Protein AF-A0A0B4VAR0-F1 (afdb_monomer)

Sequence (100 aa):
FLTVPLQIVEFYFILAAVTTVTAMLFWRLLGSSVLMLVFGFLGETQMIGGSSIIWWTLGMVCWFYIIYEIYAGETSGLSKSISSESVKSAYKTMRNIVVF

Solvent-accessible surface area (backbone atoms only — not comparable to full-atom values): 5664 Å² total; per-residue (Å²): 124,72,59,65,42,50,54,55,51,58,48,48,53,57,46,51,72,79,42,98,64,61,71,67,57,51,54,54,49,53,52,33,34,52,51,26,49,52,25,45,51,47,29,74,64,51,77,62,92,59,64,46,66,58,29,45,49,53,21,51,50,31,49,50,49,50,52,44,48,62,70,70,29,73,52,62,59,44,67,74,69,59,87,53,68,67,62,54,51,50,51,54,57,53,56,51,61,77,78,108

Secondary structure (DSSP, 8-state):
--HHHHHHHHHHHHHHHHS---HHHHHHHHHHHHHHHHHHHHHHH--SSS-HHHHHHHHHHHHHHHHHHHHHSTHHHHHHH---HHHHHHHHHHHHHHH-

Radius of gyration: 15.15 Å; Cα contacts (8 Å, |Δi|>4): 68; chains: 1; bounding box: 38×22×42 Å

Foldseek 3Di:
DLVLLVVVLVVVVVLVVVDPDDVVLNCLSVVLSVLLVVLQVCLVVVPPPDHSVVSVVSSVVSLVSNLCCLPPNCVVVVCVVDPDPVSVVCSVVVSVVSVD

pLDDT: mean 70.03, std 11.22, range [46.59, 89.12]

Nearest PDB structures (foldseek):
  5br2-assembly1_A-3  TM=8.754E-01  e=6.415E-02  Halobacterium salinarum
  1s8j-assembly1_A  TM=8.721E-01  e=1.405E-01  Halobacterium sp.
  5azd-assembly1_A  TM=7.358E-01  e=1.256E-01  Thermus thermophilus JL-18
  7zoy-assembly1_A  TM=8.348E-01  e=3.232E+00  Synechocystis sp. PCC 7509
  2rld-assembly1_E  TM=6.237E-01  e=3.232E+00  Bacteroides thetaiotaomicron VPI-5482

Structure (mmCIF, N/CA/C/O backbone):
data_AF-A0A0B4VAR0-F1
#
_entry.id   AF-A0A0B4VAR0-F1
#
loop_
_atom_site.group_PDB
_atom_site.id
_atom_site.type_symbol
_atom_site.label_atom_id
_atom_site.label_alt_id
_atom_site.label_comp_id
_atom_site.label_asym_id
_atom_site.label_entity_id
_atom_site.label_seq_id
_atom_site.pdbx_PDB_ins_code
_atom_site.Cartn_x
_atom_site.Cartn_y
_atom_site.Cartn_z
_atom_site.occupancy
_atom_site.B_iso_or_equiv
_atom_site.auth_seq_id
_atom_site.auth_comp_id
_atom_site.auth_asym_id
_atom_site.auth_atom_id
_atom_site.pdbx_PDB_model_num
ATOM 1 N N . PHE A 1 1 ? 15.359 3.300 -1.634 1.00 56.56 1 PHE A N 1
ATOM 2 C CA . PHE A 1 1 ? 14.202 2.626 -2.261 1.00 56.56 1 PHE A CA 1
ATOM 3 C C . PHE A 1 1 ? 13.772 1.343 -1.555 1.00 56.56 1 PHE A C 1
ATOM 5 O O . PHE A 1 1 ? 12.582 1.079 -1.543 1.00 56.56 1 PHE A O 1
ATOM 12 N N . LEU A 1 2 ? 14.679 0.579 -0.929 1.00 59.75 2 LEU A N 1
ATOM 13 C CA . LEU A 1 2 ? 14.344 -0.689 -0.256 1.00 59.75 2 LEU A CA 1
ATOM 14 C C . LEU A 1 2 ? 13.610 -0.565 1.090 1.00 59.75 2 LEU A C 1
ATOM 16 O O . LEU A 1 2 ? 12.814 -1.433 1.431 1.00 59.75 2 LEU A O 1
ATOM 20 N N . THR A 1 3 ? 13.855 0.501 1.853 1.00 69.50 3 THR A N 1
ATOM 21 C CA . THR A 1 3 ? 13.334 0.639 3.224 1.00 69.50 3 THR A CA 1
ATOM 22 C C . THR A 1 3 ? 1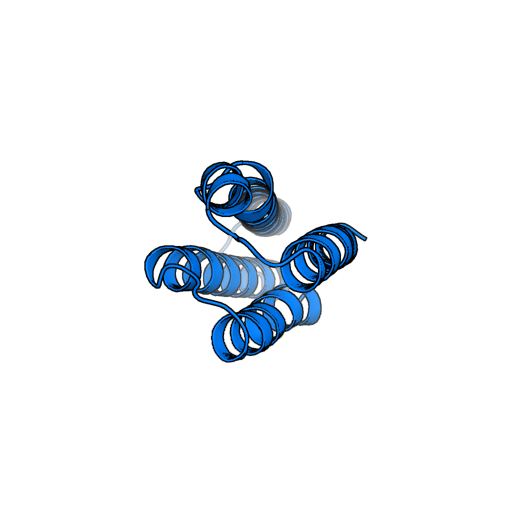1.874 1.078 3.269 1.00 69.50 3 THR A C 1
ATOM 24 O O . THR A 1 3 ? 11.106 0.522 4.036 1.00 69.50 3 THR A O 1
ATOM 27 N N . VAL A 1 4 ? 11.463 1.996 2.391 1.00 69.88 4 VAL A N 1
ATOM 28 C CA . VAL A 1 4 ? 10.077 2.490 2.279 1.00 69.88 4 VAL A CA 1
ATOM 29 C C . VAL A 1 4 ? 9.038 1.368 2.070 1.00 69.88 4 VAL A C 1
ATOM 31 O O . VAL A 1 4 ? 8.064 1.330 2.816 1.00 69.88 4 VAL A O 1
ATOM 34 N N . PRO A 1 5 ? 9.203 0.417 1.127 1.00 69.88 5 PRO A N 1
ATOM 35 C CA . PRO A 1 5 ? 8.232 -0.659 0.935 1.00 69.88 5 PRO A CA 1
ATOM 36 C C . PRO A 1 5 ? 8.236 -1.657 2.101 1.00 69.88 5 PRO A C 1
ATOM 38 O O . PRO A 1 5 ? 7.170 -2.104 2.517 1.00 69.88 5 PRO A O 1
ATOM 41 N N . LEU A 1 6 ? 9.409 -1.974 2.662 1.00 77.88 6 LEU A N 1
ATOM 42 C CA . LEU A 1 6 ? 9.521 -2.873 3.814 1.00 77.88 6 LEU A CA 1
ATOM 43 C C . LEU A 1 6 ? 8.842 -2.279 5.059 1.00 77.88 6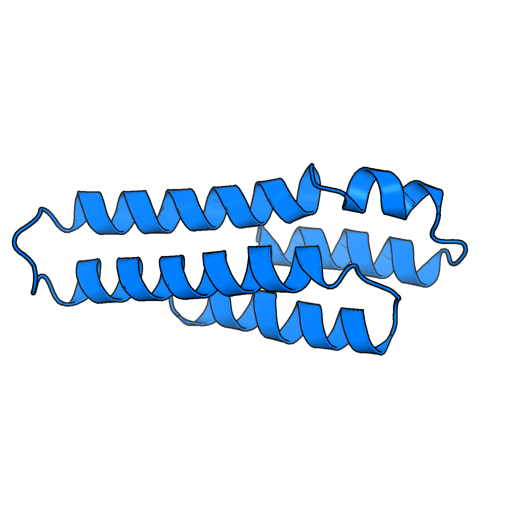 LEU A C 1
ATOM 45 O O . LEU A 1 6 ? 8.081 -2.967 5.734 1.00 77.88 6 LEU A O 1
ATOM 49 N N . GLN A 1 7 ? 9.051 -0.985 5.301 1.00 74.44 7 GLN A N 1
ATOM 50 C CA . GLN A 1 7 ? 8.487 -0.244 6.425 1.00 74.44 7 GLN A CA 1
ATOM 51 C C . GLN A 1 7 ? 6.950 -0.184 6.362 1.00 74.44 7 GLN A C 1
ATOM 53 O O . GLN A 1 7 ? 6.296 -0.272 7.396 1.00 74.44 7 GLN A O 1
ATOM 58 N N . ILE A 1 8 ? 6.353 -0.109 5.164 1.00 73.81 8 ILE A N 1
ATOM 59 C CA . ILE A 1 8 ? 4.888 -0.144 4.982 1.00 73.81 8 ILE A CA 1
ATOM 60 C C . ILE A 1 8 ? 4.312 -1.531 5.311 1.00 73.81 8 ILE A C 1
ATOM 62 O O . ILE A 1 8 ? 3.254 -1.633 5.937 1.00 73.81 8 ILE A O 1
ATOM 66 N N . VAL A 1 9 ? 5.001 -2.603 4.908 1.00 73.81 9 VAL A N 1
ATOM 67 C CA . VAL A 1 9 ? 4.547 -3.986 5.126 1.00 73.81 9 VAL A CA 1
ATOM 68 C C . VAL A 1 9 ? 4.672 -4.399 6.592 1.00 73.81 9 VAL A C 1
ATOM 70 O O . VAL A 1 9 ? 3.710 -4.911 7.163 1.00 73.81 9 VAL A O 1
ATOM 73 N N . GLU A 1 10 ? 5.825 -4.155 7.218 1.00 77.25 10 GLU A N 1
ATOM 74 C CA . GLU A 1 10 ? 6.067 -4.459 8.638 1.00 77.25 10 GLU A CA 1
ATOM 75 C C . GLU A 1 10 ? 5.014 -3.796 9.533 1.00 77.25 10 GLU A C 1
ATOM 77 O O . GLU A 1 10 ? 4.418 -4.402 10.423 1.00 77.25 10 GLU A O 1
ATOM 82 N N . PHE A 1 11 ? 4.703 -2.552 9.215 1.00 71.62 11 PHE A N 1
ATOM 83 C CA . PHE A 1 11 ? 3.722 -1.769 9.927 1.00 71.62 11 PHE A CA 1
ATOM 84 C C . PHE A 1 11 ? 2.278 -2.242 9.748 1.00 71.62 11 PHE A C 1
ATOM 86 O O . PHE A 1 11 ? 1.502 -2.243 10.708 1.00 71.62 11 PHE A O 1
ATOM 93 N N . TYR A 1 12 ? 1.914 -2.690 8.543 1.00 71.06 12 TYR A N 1
ATOM 94 C CA . TYR A 1 12 ? 0.624 -3.335 8.318 1.00 71.06 12 TYR A CA 1
ATOM 95 C C . TYR A 1 12 ? 0.470 -4.579 9.200 1.00 71.06 12 TYR A C 1
ATOM 97 O O . TYR A 1 12 ? -0.602 -4.787 9.761 1.00 71.06 12 TYR A O 1
ATOM 105 N N . PHE A 1 13 ? 1.523 -5.384 9.366 1.00 71.06 13 PHE A N 1
ATOM 106 C CA . PHE A 1 13 ? 1.465 -6.566 10.229 1.00 71.06 13 PHE A CA 1
ATOM 107 C C . PHE A 1 13 ? 1.246 -6.214 11.704 1.00 71.06 13 PHE A C 1
ATOM 109 O O . PHE A 1 13 ? 0.452 -6.878 12.371 1.00 71.06 13 PHE A O 1
ATOM 116 N N . ILE A 1 14 ? 1.877 -5.147 12.202 1.00 75.31 14 ILE A N 1
ATOM 117 C CA . ILE A 1 14 ? 1.645 -4.651 13.568 1.00 75.31 14 ILE A CA 1
ATOM 118 C C . ILE A 1 14 ? 0.187 -4.200 13.730 1.00 75.31 14 ILE A C 1
ATOM 120 O O . ILE A 1 14 ? -0.473 -4.549 14.707 1.00 75.31 14 ILE A O 1
ATOM 124 N N . LEU A 1 15 ? -0.344 -3.474 12.744 1.00 66.31 15 LEU A N 1
ATOM 125 C CA . LEU A 1 15 ? -1.751 -3.081 12.703 1.00 66.31 15 LEU A CA 1
ATOM 126 C C . LEU A 1 15 ? -2.685 -4.296 12.670 1.00 66.31 15 LEU A C 1
ATOM 128 O O . LEU A 1 15 ? -3.614 -4.371 13.464 1.00 66.31 15 LEU A O 1
ATOM 132 N N . ALA A 1 16 ? -2.422 -5.273 11.808 1.00 65.38 16 ALA A N 1
ATOM 133 C CA . ALA A 1 16 ? -3.217 -6.493 11.696 1.00 65.38 16 ALA A CA 1
ATOM 134 C C . ALA A 1 16 ? -3.235 -7.334 12.974 1.00 65.38 16 ALA A C 1
ATOM 136 O O . ALA A 1 16 ? -4.212 -8.035 13.229 1.00 65.38 16 ALA A O 1
ATOM 137 N N . ALA A 1 17 ? -2.190 -7.241 13.796 1.00 69.06 17 ALA A N 1
ATOM 138 C CA . ALA A 1 17 ? -2.146 -7.901 15.094 1.00 69.06 17 ALA A CA 1
ATOM 139 C C . ALA A 1 17 ? -3.046 -7.223 16.146 1.00 69.06 17 ALA A C 1
ATOM 141 O O . ALA A 1 17 ? -3.528 -7.897 17.054 1.00 69.06 17 ALA A O 1
ATOM 142 N N . VAL A 1 18 ? -3.281 -5.907 16.038 1.00 65.19 18 VAL A N 1
ATOM 143 C CA . VAL A 1 18 ? -4.027 -5.120 17.045 1.00 65.19 18 VAL A CA 1
ATOM 144 C C . VAL A 1 18 ? -5.414 -4.658 16.579 1.00 65.19 18 VAL A C 1
ATOM 146 O O . VAL A 1 18 ? -6.210 -4.185 17.389 1.00 65.19 18 VAL A O 1
ATOM 149 N N . THR A 1 19 ? -5.730 -4.785 15.288 1.00 62.38 19 THR A N 1
ATOM 150 C CA . THR A 1 19 ? -7.017 -4.405 14.689 1.00 62.38 19 THR A CA 1
ATOM 151 C C . THR A 1 19 ? -7.421 -5.367 13.571 1.00 62.38 19 THR A C 1
ATOM 153 O O . THR A 1 19 ? -6.586 -5.923 12.865 1.00 62.38 19 THR A O 1
ATOM 156 N N . THR A 1 20 ? -8.728 -5.530 13.359 1.00 57.78 20 THR A N 1
ATOM 157 C CA . THR A 1 20 ? -9.269 -6.285 12.226 1.00 57.78 20 THR A CA 1
ATOM 158 C C . THR A 1 20 ? -9.077 -5.501 10.926 1.00 57.78 20 THR A C 1
ATOM 160 O O . THR A 1 20 ? -9.792 -4.533 10.663 1.00 57.78 20 THR A O 1
ATOM 163 N N . VAL A 1 21 ? -8.120 -5.924 10.105 1.00 61.97 21 VAL A N 1
ATOM 164 C CA . VAL A 1 21 ? -7.911 -5.428 8.736 1.00 61.97 21 VAL A CA 1
ATOM 165 C C . VAL A 1 21 ? -8.224 -6.525 7.728 1.00 61.97 21 VAL A C 1
ATOM 167 O O . VAL A 1 21 ? -7.962 -7.705 7.962 1.00 61.97 21 VAL A O 1
ATOM 170 N N . THR A 1 22 ? -8.811 -6.139 6.597 1.00 66.50 22 THR A N 1
ATOM 171 C CA . THR A 1 22 ? -9.207 -7.075 5.544 1.00 66.50 22 THR A CA 1
ATOM 172 C C . THR A 1 22 ? -7.974 -7.750 4.942 1.00 66.50 22 THR A C 1
ATOM 174 O O . THR A 1 22 ? -7.059 -7.074 4.475 1.00 66.50 22 THR A O 1
ATOM 177 N N . ALA A 1 23 ? -7.972 -9.083 4.851 1.00 65.94 23 ALA A N 1
ATOM 178 C CA . ALA A 1 23 ? -6.892 -9.839 4.204 1.00 65.94 23 ALA A CA 1
ATOM 179 C C . ALA A 1 23 ? -6.668 -9.443 2.726 1.00 65.94 23 ALA A C 1
ATOM 181 O O . ALA A 1 23 ? -5.580 -9.624 2.190 1.00 65.94 23 ALA A O 1
ATOM 182 N N . MET A 1 24 ? -7.668 -8.855 2.062 1.00 67.88 24 MET A N 1
ATOM 183 C CA . MET A 1 24 ? -7.531 -8.292 0.714 1.00 67.88 24 MET A CA 1
ATOM 184 C C . MET A 1 24 ? -6.594 -7.073 0.671 1.00 67.88 24 MET A C 1
ATOM 186 O O . MET A 1 24 ? -5.825 -6.921 -0.276 1.00 67.88 24 MET A O 1
ATOM 190 N N . LEU A 1 25 ? -6.609 -6.240 1.714 1.00 69.88 25 LEU A N 1
ATOM 191 C CA . LEU A 1 25 ? -5.738 -5.072 1.845 1.00 69.88 25 LEU A CA 1
ATOM 192 C C . LEU A 1 25 ? -4.271 -5.521 1.980 1.00 69.88 25 LEU A C 1
ATOM 194 O O . LEU A 1 25 ? -3.391 -4.972 1.319 1.00 69.88 25 LEU A O 1
ATOM 198 N N . PHE A 1 26 ? -4.031 -6.600 2.735 1.00 71.38 26 PHE A N 1
ATOM 199 C CA . PHE A 1 26 ? -2.713 -7.231 2.847 1.00 71.38 26 PHE A CA 1
ATOM 200 C C . PHE A 1 26 ? -2.132 -7.605 1.482 1.00 71.38 26 PHE A C 1
ATOM 202 O O . PHE A 1 26 ? -1.031 -7.181 1.147 1.00 71.38 26 PHE A O 1
ATOM 209 N N . TRP A 1 27 ? -2.876 -8.357 0.668 1.00 73.75 27 TRP A N 1
ATOM 210 C CA . TRP A 1 27 ? -2.381 -8.817 -0.632 1.00 73.75 27 TRP A CA 1
ATOM 211 C C . TRP A 1 27 ? -2.175 -7.677 -1.635 1.00 73.75 27 TRP A C 1
ATOM 213 O O . TRP A 1 27 ? -1.250 -7.748 -2.445 1.00 73.75 27 TRP A O 1
ATOM 223 N N . ARG A 1 28 ? -2.973 -6.602 -1.558 1.00 79.69 28 ARG A N 1
ATOM 224 C CA . ARG A 1 28 ? -2.790 -5.403 -2.397 1.00 79.69 28 ARG A CA 1
ATOM 225 C C . ARG A 1 28 ? -1.539 -4.620 -2.006 1.00 79.69 28 ARG A C 1
ATOM 227 O O . ARG A 1 28 ? -0.771 -4.239 -2.891 1.00 79.69 28 ARG A O 1
ATOM 234 N N . LEU A 1 29 ? -1.293 -4.431 -0.708 1.00 77.62 29 LEU A N 1
ATOM 235 C CA . LEU A 1 29 ? -0.081 -3.766 -0.216 1.00 77.62 29 LEU A CA 1
ATOM 236 C C . LEU A 1 29 ? 1.173 -4.608 -0.463 1.00 77.62 29 LEU A C 1
ATOM 238 O O . LEU A 1 29 ? 2.145 -4.085 -1.001 1.00 77.62 29 LEU A O 1
ATOM 242 N N . LEU A 1 30 ? 1.126 -5.905 -0.145 1.00 81.50 30 LEU A N 1
ATOM 243 C CA . LEU A 1 30 ? 2.228 -6.847 -0.350 1.00 81.50 30 LEU A CA 1
ATOM 244 C C . LEU A 1 30 ? 2.587 -6.972 -1.839 1.00 81.50 30 LEU A C 1
ATOM 246 O O . LEU A 1 30 ? 3.755 -6.893 -2.211 1.00 81.50 30 LEU A O 1
ATOM 250 N N . GLY A 1 31 ? 1.586 -7.129 -2.711 1.00 85.31 31 GLY A N 1
ATOM 251 C CA . GLY A 1 31 ? 1.812 -7.195 -4.154 1.00 85.31 31 GLY A CA 1
ATOM 252 C C . GLY A 1 31 ? 2.453 -5.915 -4.687 1.00 85.31 31 GLY A C 1
ATOM 253 O O . GLY A 1 31 ? 3.431 -5.967 -5.433 1.00 85.31 31 GLY A O 1
ATOM 254 N N . SER A 1 32 ? 1.962 -4.758 -4.241 1.00 84.31 32 SER A N 1
ATOM 255 C CA . SER A 1 32 ? 2.485 -3.459 -4.672 1.00 84.31 32 SER A CA 1
ATOM 256 C C . SER A 1 32 ? 3.895 -3.183 -4.147 1.00 84.31 32 SER A C 1
ATOM 258 O O . SER A 1 32 ? 4.719 -2.646 -4.886 1.00 84.31 32 SER A O 1
ATOM 260 N N . SER A 1 33 ? 4.215 -3.588 -2.911 1.00 81.69 33 SER A N 1
ATOM 261 C CA . SER A 1 33 ? 5.557 -3.429 -2.336 1.00 81.69 33 SER A CA 1
ATOM 262 C C . SER A 1 33 ? 6.588 -4.318 -3.030 1.00 81.69 33 SER A C 1
ATOM 264 O O . SER A 1 33 ? 7.714 -3.883 -3.272 1.00 81.69 33 SER A O 1
ATOM 266 N N . VAL A 1 34 ? 6.201 -5.547 -3.390 1.00 86.38 34 VAL A N 1
ATOM 267 C CA . VAL A 1 34 ? 7.054 -6.465 -4.157 1.00 86.38 34 VAL A CA 1
ATOM 268 C C . VAL A 1 34 ? 7.307 -5.913 -5.558 1.00 86.38 34 VAL A C 1
ATOM 2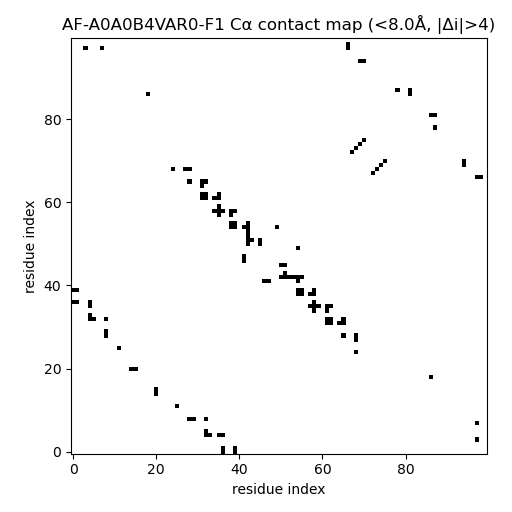70 O O . VAL A 1 34 ? 8.458 -5.856 -5.983 1.00 86.38 34 VAL A O 1
ATOM 273 N N . LEU A 1 35 ? 6.270 -5.434 -6.253 1.00 86.81 35 LEU A N 1
ATOM 274 C CA . LEU A 1 35 ? 6.424 -4.808 -7.571 1.00 86.81 35 LEU A CA 1
ATOM 275 C C . LEU A 1 35 ? 7.331 -3.574 -7.518 1.00 86.81 35 LEU A C 1
ATOM 277 O O . LEU A 1 35 ? 8.212 -3.422 -8.360 1.00 86.81 35 LEU A O 1
ATOM 281 N N . MET A 1 36 ? 7.180 -2.735 -6.493 1.00 85.88 36 MET A N 1
ATOM 282 C CA . MET A 1 36 ? 8.033 -1.563 -6.291 1.00 85.88 36 MET A CA 1
ATOM 283 C C . MET A 1 36 ? 9.507 -1.944 -6.086 1.00 85.88 36 MET A C 1
ATOM 285 O O . MET A 1 36 ? 10.389 -1.289 -6.642 1.00 85.88 36 MET A O 1
ATOM 289 N N . LEU A 1 37 ? 9.785 -3.021 -5.341 1.00 85.12 37 LEU A N 1
ATOM 290 C CA . LEU A 1 37 ? 11.143 -3.549 -5.177 1.00 85.12 37 LEU A CA 1
ATOM 291 C C . LEU A 1 37 ? 11.713 -4.111 -6.475 1.00 85.12 37 LEU A C 1
ATOM 293 O O . LEU A 1 37 ? 12.861 -3.822 -6.806 1.00 85.12 37 LEU A O 1
ATOM 297 N N . VAL A 1 38 ? 10.917 -4.880 -7.217 1.00 86.25 38 VAL A N 1
ATOM 298 C CA . VAL A 1 38 ? 11.336 -5.453 -8.500 1.00 86.25 38 VAL A CA 1
ATOM 299 C C . VAL A 1 38 ? 11.665 -4.339 -9.492 1.00 86.25 38 VAL A C 1
ATOM 301 O O . VAL A 1 38 ? 12.731 -4.367 -10.098 1.00 86.25 38 VAL A O 1
ATOM 304 N N . PHE A 1 39 ? 10.818 -3.315 -9.615 1.00 85.31 39 PHE A N 1
ATOM 305 C CA . PHE A 1 39 ? 11.087 -2.183 -10.505 1.00 85.31 39 PHE A CA 1
ATOM 306 C C . PHE A 1 39 ? 12.277 -1.333 -10.048 1.00 85.31 39 PHE A C 1
ATOM 308 O O . PHE A 1 39 ? 13.072 -0.919 -10.889 1.00 85.31 39 PHE A O 1
ATOM 315 N N . GLY A 1 40 ? 12.458 -1.128 -8.739 1.00 81.88 40 GLY A N 1
ATOM 316 C CA . GLY A 1 40 ? 13.648 -0.463 -8.200 1.00 81.88 40 GLY A CA 1
ATOM 317 C C . GLY A 1 40 ? 14.937 -1.222 -8.531 1.00 81.88 40 GLY A C 1
ATOM 318 O O . GLY A 1 40 ? 15.877 -0.641 -9.065 1.00 81.88 40 GLY A O 1
ATOM 319 N N . PHE A 1 41 ? 14.946 -2.538 -8.308 1.00 83.12 41 PHE A N 1
ATOM 320 C CA . PHE A 1 41 ? 16.090 -3.400 -8.606 1.00 83.12 41 PHE A CA 1
ATOM 321 C C . PHE A 1 41 ? 16.400 -3.465 -10.108 1.00 83.12 41 PHE A C 1
ATOM 323 O O . PHE A 1 41 ? 17.558 -3.369 -10.515 1.00 83.12 41 PHE A O 1
ATOM 330 N N . LEU A 1 42 ? 15.378 -3.582 -10.958 1.00 82.44 42 LEU A N 1
ATOM 331 C CA . LEU A 1 42 ? 15.553 -3.574 -12.414 1.00 82.44 42 LEU A CA 1
ATOM 332 C C . LEU A 1 42 ? 16.053 -2.216 -12.931 1.00 82.44 42 LEU A C 1
ATOM 334 O O . LEU A 1 42 ? 16.872 -2.173 -13.849 1.00 82.44 42 LEU A O 1
ATOM 338 N N . GLY A 1 43 ? 15.615 -1.114 -12.316 1.00 77.75 43 GLY A N 1
ATOM 339 C CA . GLY A 1 43 ? 16.093 0.231 -12.637 1.00 77.75 43 GLY A CA 1
ATOM 340 C C . GLY A 1 43 ? 17.554 0.475 -12.252 1.00 77.75 43 GLY A C 1
ATOM 341 O O . GLY A 1 43 ? 18.259 1.164 -12.994 1.00 77.75 43 GLY A O 1
ATOM 342 N N . GLU A 1 44 ? 18.005 -0.105 -11.135 1.00 77.19 44 GLU A N 1
ATOM 343 C CA . GLU A 1 44 ? 19.385 -0.002 -10.635 1.00 77.19 44 GLU A CA 1
ATOM 344 C C . GLU A 1 44 ? 20.357 -0.930 -11.374 1.00 77.19 44 GLU A C 1
ATOM 346 O O . GLU A 1 44 ? 21.493 -0.549 -11.642 1.00 77.19 44 GLU A O 1
ATOM 351 N N . THR A 1 45 ? 19.920 -2.136 -11.736 1.00 78.94 45 THR A N 1
ATOM 352 C CA . THR A 1 45 ? 20.794 -3.123 -12.389 1.00 78.94 45 THR A CA 1
ATOM 353 C C . THR A 1 45 ? 20.936 -2.912 -13.896 1.00 78.94 45 THR A C 1
ATOM 355 O O . THR A 1 45 ? 21.842 -3.483 -14.499 1.00 78.94 45 THR A O 1
ATOM 358 N N . GLN A 1 46 ? 20.053 -2.119 -14.521 1.00 70.06 46 GLN A N 1
ATOM 359 C CA . GLN A 1 46 ? 19.977 -1.900 -15.977 1.00 70.06 46 GLN A CA 1
ATOM 360 C C . GLN A 1 46 ? 19.997 -3.198 -16.817 1.00 70.06 46 GLN A C 1
ATOM 362 O O . GLN A 1 46 ? 20.264 -3.165 -18.017 1.00 70.06 46 GLN A O 1
ATOM 367 N N . MET A 1 47 ? 19.707 -4.352 -16.200 1.00 62.78 47 MET A N 1
ATOM 368 C CA . MET A 1 47 ? 19.927 -5.679 -16.790 1.00 62.78 47 MET A CA 1
ATOM 369 C C . MET A 1 47 ? 18.984 -5.987 -17.950 1.00 62.78 47 MET A C 1
ATOM 371 O O . MET A 1 47 ? 19.307 -6.798 -18.815 1.00 62.78 47 MET A O 1
ATOM 375 N N . ILE A 1 48 ? 17.816 -5.350 -17.969 1.00 62.12 48 ILE A N 1
ATOM 376 C CA . ILE A 1 48 ? 16.818 -5.500 -19.022 1.00 62.12 48 ILE A CA 1
ATOM 377 C C . ILE A 1 48 ? 16.806 -4.177 -19.781 1.00 62.12 48 ILE A C 1
ATOM 379 O O . ILE A 1 48 ? 16.358 -3.165 -19.242 1.00 62.12 48 ILE A O 1
ATOM 383 N N . GLY A 1 49 ? 17.356 -4.180 -20.999 1.00 59.31 49 GLY A N 1
ATOM 384 C CA . GLY A 1 49 ? 17.512 -2.995 -21.845 1.00 59.31 49 GLY A CA 1
ATOM 385 C C . GLY A 1 49 ? 16.258 -2.117 -21.856 1.00 59.31 49 GLY A C 1
ATOM 386 O O . GLY A 1 49 ? 15.218 -2.491 -22.390 1.00 59.31 49 GLY A O 1
ATOM 387 N N . GLY A 1 50 ? 16.374 -0.951 -21.231 1.00 61.78 50 GLY A N 1
ATOM 388 C CA . GLY A 1 50 ? 15.309 0.018 -21.017 1.00 61.78 50 GLY A CA 1
ATOM 389 C C . GLY A 1 50 ? 15.879 1.170 -20.201 1.00 61.78 50 GLY A C 1
ATOM 390 O O . GLY A 1 50 ? 16.650 0.947 -19.270 1.00 61.78 50 GLY A O 1
ATOM 391 N N . SER A 1 51 ? 15.566 2.410 -20.577 1.00 69.56 51 SER A N 1
ATOM 392 C CA . SER A 1 51 ? 16.071 3.589 -19.865 1.00 69.56 51 SER A CA 1
ATOM 393 C C . SER A 1 51 ? 15.712 3.481 -18.379 1.00 69.56 51 SER A C 1
ATOM 395 O O . SER A 1 51 ? 14.539 3.272 -18.068 1.00 69.56 51 SER A O 1
ATOM 397 N N . SER A 1 52 ? 16.680 3.629 -17.459 1.00 70.94 52 SER A N 1
ATOM 398 C CA . SER A 1 52 ? 16.446 3.558 -15.998 1.00 70.94 52 SER A CA 1
ATOM 399 C C . SER A 1 52 ? 15.295 4.451 -15.528 1.00 70.94 52 SER A C 1
ATOM 401 O O . SER A 1 52 ? 14.662 4.160 -14.517 1.00 70.94 52 SER A O 1
ATOM 403 N N . ILE A 1 53 ? 14.978 5.497 -16.297 1.00 77.81 53 ILE A N 1
ATOM 404 C CA . ILE A 1 53 ? 13.830 6.375 -16.075 1.00 77.81 53 ILE A CA 1
ATOM 405 C C . ILE A 1 53 ? 12.490 5.615 -16.084 1.00 77.81 53 ILE A C 1
ATOM 407 O O . ILE A 1 53 ? 11.623 5.923 -15.279 1.00 77.81 53 ILE A O 1
ATOM 411 N N . ILE A 1 54 ? 12.317 4.604 -16.944 1.00 82.38 54 ILE A N 1
ATOM 412 C CA . ILE A 1 54 ? 11.052 3.863 -17.106 1.00 82.38 54 ILE A CA 1
ATOM 413 C C . ILE A 1 54 ? 10.788 3.003 -15.872 1.00 82.38 54 ILE A C 1
ATOM 415 O O . ILE A 1 54 ? 9.699 3.036 -15.304 1.00 82.38 54 ILE A O 1
ATOM 419 N N . TRP A 1 55 ? 11.807 2.269 -15.430 1.00 80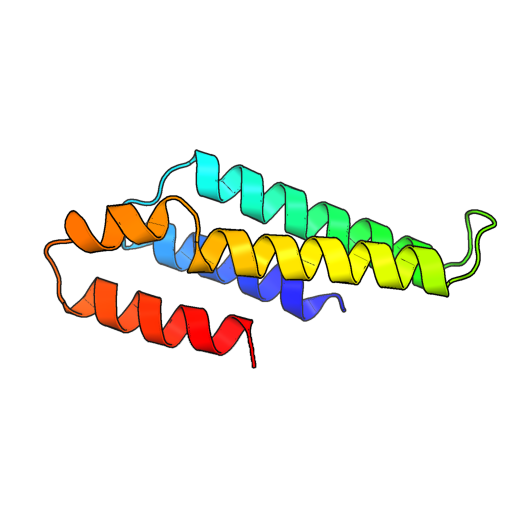.75 55 TRP A N 1
ATOM 420 C CA . TRP A 1 55 ? 11.746 1.435 -14.232 1.00 80.75 55 TRP A CA 1
ATOM 421 C C . TRP A 1 55 ? 11.549 2.275 -12.967 1.00 80.75 55 TRP A C 1
ATOM 423 O O . TRP A 1 55 ? 10.749 1.922 -12.102 1.00 80.75 55 TRP A O 1
ATOM 433 N N . TRP A 1 56 ? 12.194 3.442 -12.907 1.00 79.25 56 TRP A N 1
ATOM 434 C CA . TRP A 1 56 ? 11.973 4.418 -11.845 1.00 79.25 56 TRP A CA 1
ATOM 435 C C . TRP A 1 56 ? 10.532 4.957 -11.837 1.00 79.25 56 TRP A C 1
ATOM 437 O O . TRP A 1 56 ? 9.893 4.985 -10.785 1.00 79.25 56 TRP A O 1
ATOM 447 N N . THR A 1 57 ? 9.973 5.315 -12.999 1.00 84.56 57 THR A N 1
ATOM 448 C CA . THR A 1 57 ? 8.577 5.767 -13.108 1.00 84.56 57 THR A CA 1
ATOM 449 C C . THR A 1 57 ? 7.592 4.670 -12.706 1.00 84.56 57 THR A C 1
ATOM 451 O O . THR A 1 57 ? 6.649 4.951 -11.972 1.00 84.56 57 THR A O 1
ATOM 454 N N . LEU A 1 58 ? 7.815 3.418 -13.115 1.00 85.81 58 LEU A N 1
ATOM 455 C CA . LEU A 1 58 ? 6.971 2.290 -12.706 1.00 85.81 58 LEU A CA 1
ATOM 456 C C . LEU A 1 58 ? 7.017 2.057 -11.190 1.00 85.81 58 LEU A C 1
ATOM 458 O O . LEU A 1 58 ? 5.971 1.860 -10.570 1.00 85.81 58 LEU A O 1
ATOM 462 N N . GLY A 1 59 ? 8.199 2.167 -10.575 1.00 83.31 59 GLY A N 1
ATOM 463 C CA . GLY A 1 59 ? 8.342 2.138 -9.118 1.00 83.31 59 GLY A CA 1
ATOM 464 C C . GLY A 1 59 ? 7.538 3.248 -8.428 1.00 83.31 59 GLY A C 1
ATOM 465 O O . GLY A 1 59 ? 6.818 2.979 -7.465 1.00 83.31 59 GLY A O 1
ATOM 466 N N . MET A 1 60 ? 7.583 4.474 -8.960 1.00 84.25 60 MET A N 1
ATOM 467 C CA . MET A 1 60 ? 6.796 5.605 -8.445 1.00 84.25 60 MET A CA 1
ATOM 468 C C . MET A 1 60 ? 5.283 5.406 -8.605 1.00 84.25 60 MET A C 1
ATOM 470 O O . MET A 1 60 ? 4.522 5.791 -7.719 1.00 84.25 60 MET A O 1
ATOM 474 N N . VAL A 1 61 ? 4.830 4.770 -9.688 1.00 89.12 61 VAL A N 1
ATOM 475 C CA 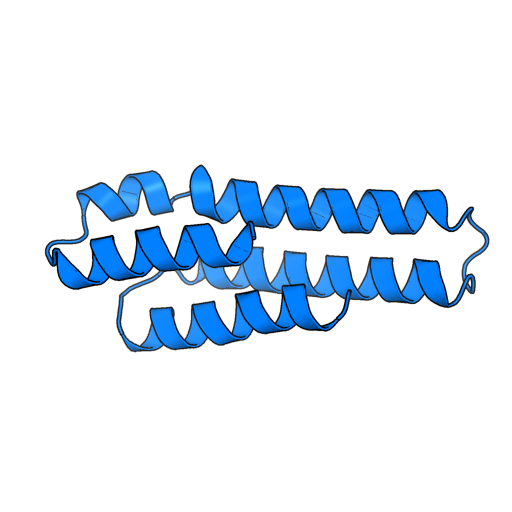. VAL A 1 61 ? 3.410 4.434 -9.889 1.00 89.12 61 VAL A CA 1
ATOM 476 C C . VAL A 1 61 ? 2.933 3.415 -8.851 1.00 89.12 61 VAL A C 1
ATOM 478 O O . VAL A 1 61 ? 1.871 3.606 -8.258 1.00 89.12 61 VAL A O 1
ATOM 481 N N . CYS A 1 62 ? 3.723 2.373 -8.569 1.00 84.94 62 CYS A N 1
ATOM 482 C CA . CYS A 1 62 ? 3.413 1.419 -7.498 1.00 84.94 62 CYS A CA 1
ATOM 483 C C . CYS A 1 62 ? 3.346 2.097 -6.124 1.00 84.94 62 CYS A C 1
ATOM 485 O O . CYS A 1 62 ? 2.456 1.792 -5.331 1.00 84.94 62 CYS A O 1
ATOM 487 N N . TRP A 1 63 ? 4.237 3.051 -5.854 1.00 82.81 63 TRP A N 1
ATOM 488 C CA . TRP A 1 63 ? 4.204 3.834 -4.619 1.00 82.81 63 TRP A CA 1
ATOM 489 C C . TRP A 1 63 ? 2.943 4.705 -4.507 1.00 82.81 63 TRP A C 1
ATOM 491 O O . TRP A 1 63 ? 2.252 4.663 -3.487 1.00 82.81 63 TRP A O 1
ATOM 501 N N . PHE A 1 64 ? 2.572 5.425 -5.570 1.00 84.06 64 PHE A N 1
ATOM 502 C CA . PHE A 1 64 ? 1.321 6.191 -5.607 1.00 84.06 64 PHE A CA 1
ATOM 503 C C . PHE A 1 64 ? 0.086 5.303 -5.423 1.00 84.06 64 PHE A C 1
ATOM 505 O O . PHE A 1 64 ? -0.856 5.705 -4.740 1.00 84.06 64 PHE A O 1
ATOM 512 N N . TYR A 1 65 ? 0.096 4.091 -5.985 1.00 83.50 65 TYR A N 1
ATOM 513 C CA . TYR A 1 65 ? -0.972 3.116 -5.778 1.00 83.50 65 TYR A CA 1
ATOM 514 C C . TYR A 1 65 ? -1.085 2.700 -4.306 1.00 83.50 65 TYR A C 1
ATOM 516 O O . TYR A 1 65 ? -2.188 2.693 -3.772 1.00 83.50 65 TYR A O 1
ATOM 524 N N . ILE A 1 66 ? 0.035 2.446 -3.617 1.00 79.69 66 ILE A N 1
ATOM 525 C CA . ILE A 1 66 ? 0.040 2.149 -2.174 1.00 79.69 66 ILE A CA 1
ATOM 526 C C . ILE A 1 66 ? -0.578 3.305 -1.372 1.00 79.69 66 ILE A C 1
ATOM 528 O O . ILE A 1 66 ? -1.422 3.071 -0.507 1.00 79.69 66 ILE A O 1
ATOM 532 N N . ILE A 1 67 ? -0.218 4.555 -1.680 1.00 77.75 67 ILE A N 1
ATOM 533 C CA . ILE A 1 67 ? -0.804 5.736 -1.023 1.00 77.75 67 ILE A CA 1
ATOM 534 C C . ILE A 1 67 ? -2.308 5.822 -1.298 1.00 77.75 67 ILE A C 1
ATOM 536 O O . ILE A 1 67 ? -3.091 6.038 -0.370 1.00 77.75 67 ILE A O 1
ATOM 540 N N . TYR A 1 68 ? -2.726 5.634 -2.550 1.00 78.56 68 TYR A N 1
ATOM 541 C CA . TYR A 1 68 ? -4.136 5.630 -2.932 1.00 78.56 68 TYR A CA 1
ATOM 542 C C . TYR A 1 68 ? -4.923 4.546 -2.185 1.00 78.56 68 TYR A C 1
ATOM 544 O O . TYR A 1 68 ? -5.991 4.825 -1.644 1.00 78.56 68 TYR A O 1
ATOM 552 N N . GLU A 1 69 ? -4.371 3.340 -2.079 1.00 75.19 69 GLU A N 1
ATOM 553 C CA . GLU A 1 69 ? -4.975 2.214 -1.369 1.00 75.19 69 GLU A CA 1
ATOM 554 C C . GLU A 1 69 ? -5.197 2.529 0.117 1.00 75.19 69 GLU A C 1
ATOM 556 O O . GLU A 1 69 ? -6.252 2.233 0.677 1.00 75.19 69 GLU A O 1
ATOM 561 N N . ILE A 1 70 ? -4.229 3.202 0.747 1.00 70.44 70 ILE A N 1
ATOM 562 C CA . ILE A 1 70 ? -4.313 3.612 2.150 1.00 70.44 70 ILE A CA 1
ATOM 563 C C . ILE A 1 70 ? -5.329 4.757 2.331 1.00 70.44 70 ILE A C 1
ATOM 565 O O . ILE A 1 70 ? -6.115 4.729 3.277 1.00 70.44 70 ILE A O 1
ATOM 569 N N . TYR A 1 71 ? -5.339 5.772 1.459 1.00 65.44 71 TYR A N 1
ATOM 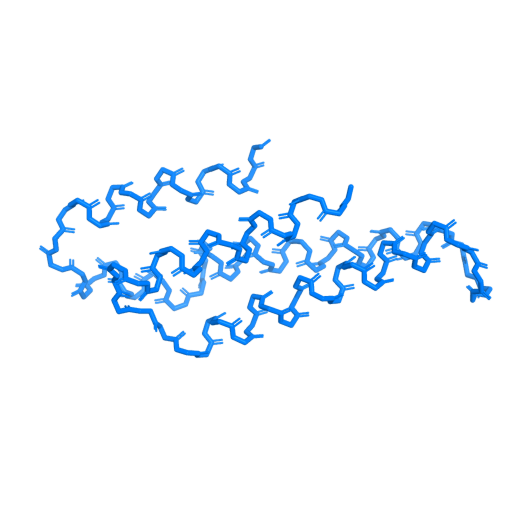570 C CA . TYR A 1 71 ? -6.170 6.977 1.636 1.00 65.44 71 TYR A CA 1
ATOM 571 C C . TYR A 1 71 ? -7.607 6.849 1.110 1.00 65.44 71 TYR A C 1
ATOM 573 O O . TYR A 1 71 ? -8.517 7.430 1.703 1.00 65.44 71 TYR A O 1
ATOM 581 N N . ALA A 1 72 ? -7.804 6.140 0.001 1.00 60.34 72 ALA A N 1
ATOM 582 C CA . ALA A 1 72 ? -9.056 6.083 -0.754 1.00 60.34 72 ALA A CA 1
ATOM 583 C C . ALA A 1 72 ? -9.623 4.659 -0.910 1.00 60.34 72 ALA A C 1
ATOM 585 O O . ALA A 1 72 ? -10.751 4.513 -1.379 1.00 60.34 72 ALA A O 1
ATOM 586 N N . GLY A 1 73 ? -8.886 3.622 -0.494 1.00 58.09 73 GLY A N 1
ATOM 587 C CA . GLY A 1 73 ? -9.374 2.242 -0.440 1.00 58.09 73 GLY A CA 1
ATOM 588 C C . GLY A 1 73 ? -10.409 1.994 0.670 1.00 58.09 73 GLY A C 1
ATOM 589 O O . GLY A 1 73 ? -10.908 2.920 1.320 1.00 58.09 73 GLY A O 1
ATOM 590 N N . GLU A 1 74 ? -10.735 0.719 0.913 1.00 50.81 74 GLU A N 1
ATOM 591 C CA . GLU A 1 74 ? -11.769 0.251 1.867 1.00 50.81 74 GLU A CA 1
ATOM 592 C C . GLU A 1 74 ? -11.633 0.804 3.307 1.00 50.81 74 GLU A C 1
ATOM 594 O O . GLU A 1 74 ? -12.571 0.745 4.105 1.00 50.81 74 GLU A O 1
ATOM 599 N N . THR A 1 75 ? -10.494 1.404 3.651 1.00 47.81 75 THR A N 1
ATOM 600 C CA . THR A 1 75 ? -10.225 2.097 4.918 1.00 47.81 75 THR A CA 1
ATOM 601 C C . THR A 1 75 ? -11.099 3.325 5.167 1.00 47.81 75 THR A C 1
ATOM 603 O O . THR A 1 75 ? -11.412 3.629 6.323 1.00 47.81 75 THR A O 1
ATOM 606 N N . SER A 1 76 ? -11.579 3.995 4.116 1.00 47.38 76 SER A N 1
ATOM 607 C CA . SER A 1 76 ? -12.579 5.064 4.257 1.00 47.38 76 SER A CA 1
ATOM 608 C C . SER A 1 76 ? -13.907 4.532 4.830 1.00 47.38 76 SER A C 1
ATOM 610 O O . SER A 1 76 ? -14.540 5.207 5.648 1.00 47.38 76 SER A O 1
ATOM 612 N N . GLY A 1 77 ? -14.270 3.285 4.501 1.00 46.59 77 GLY A N 1
ATOM 613 C CA . GLY A 1 77 ? -15.406 2.552 5.068 1.00 46.59 77 GLY A CA 1
ATOM 614 C C . GLY A 1 77 ? -15.133 1.986 6.466 1.00 46.59 77 GLY A C 1
ATOM 615 O O . GLY A 1 77 ? -15.981 2.119 7.347 1.00 46.59 77 GLY A O 1
ATOM 616 N N . LEU A 1 78 ? -13.930 1.452 6.717 1.00 50.25 78 LEU A N 1
ATOM 617 C CA . LEU A 1 78 ? -13.528 0.951 8.044 1.00 50.25 78 LEU A CA 1
ATOM 618 C C . LEU A 1 78 ? -13.508 2.056 9.112 1.00 50.25 78 LEU A C 1
ATOM 620 O O . LEU A 1 78 ? -13.859 1.820 10.264 1.00 50.25 78 LEU A O 1
ATOM 624 N N . SER A 1 79 ? -13.187 3.299 8.741 1.00 49.12 79 SER A N 1
ATOM 625 C CA . SER A 1 79 ? -13.303 4.443 9.657 1.00 49.12 79 SER A CA 1
ATOM 626 C C . SER A 1 79 ? -14.735 4.659 10.180 1.00 49.12 79 SER A C 1
ATOM 628 O O . SER A 1 79 ? -14.921 5.249 11.244 1.00 49.12 79 SER A O 1
ATOM 630 N N . LYS A 1 80 ? -15.762 4.157 9.486 1.00 47.78 80 LYS A N 1
ATOM 631 C CA . LYS A 1 80 ? -17.147 4.184 9.973 1.00 47.78 80 LYS A CA 1
ATOM 632 C C . LYS A 1 80 ? -17.497 2.983 10.859 1.00 47.78 80 LYS A C 1
ATOM 634 O O . LYS A 1 80 ? -18.404 3.120 11.671 1.00 47.78 80 LYS A O 1
ATOM 639 N N . SER A 1 81 ? -16.789 1.854 10.749 1.00 47.12 81 SER A N 1
ATOM 640 C CA . SER A 1 81 ? -17.048 0.633 11.533 1.00 47.12 81 SER A CA 1
ATOM 641 C C . SER A 1 81 ? -16.130 0.447 12.750 1.00 47.12 81 SER A C 1
ATOM 643 O O . SER A 1 81 ? -16.454 -0.340 13.636 1.00 47.12 81 SER A O 1
ATOM 645 N N . ILE A 1 82 ? -14.999 1.159 12.826 1.00 54.84 82 ILE A N 1
ATOM 646 C CA . ILE A 1 82 ? -14.072 1.106 13.967 1.00 54.84 82 ILE A CA 1
ATOM 647 C C . ILE A 1 82 ? -14.643 1.914 15.142 1.00 54.84 82 ILE A C 1
ATOM 649 O O . ILE A 1 82 ? -14.788 3.141 15.063 1.00 54.84 82 ILE A O 1
ATOM 653 N N . SER A 1 83 ? -14.938 1.207 16.235 1.00 51.50 83 SER A N 1
ATOM 654 C CA . SER A 1 83 ? -15.566 1.719 17.458 1.00 51.50 83 SER A CA 1
ATOM 655 C C . SER A 1 83 ? -14.593 2.332 18.477 1.00 51.50 83 SER A C 1
ATOM 657 O O . SER A 1 83 ? -15.051 3.055 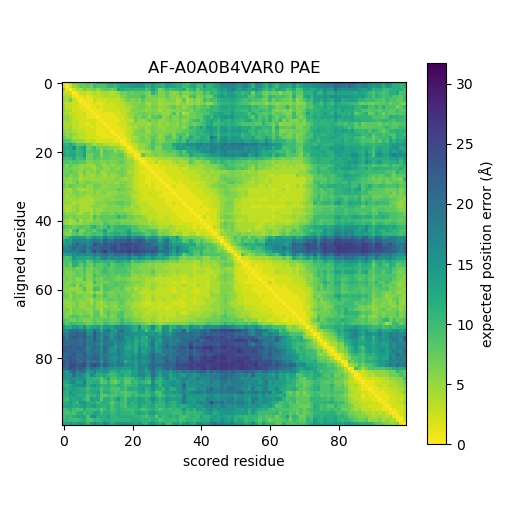19.358 1.00 51.50 83 SER A O 1
ATOM 659 N N . SER A 1 84 ? -13.272 2.107 18.373 1.00 56.62 84 SER A N 1
ATOM 660 C CA . SER A 1 84 ? -12.279 2.665 19.309 1.00 56.62 84 SER A CA 1
ATOM 661 C C . SER A 1 84 ? -11.505 3.858 18.724 1.00 56.62 84 SER A C 1
ATOM 663 O O . SER A 1 84 ? -10.869 3.783 17.668 1.00 56.62 84 SER A O 1
ATOM 665 N N . GLU A 1 85 ? -11.542 4.995 19.426 1.00 62.66 85 GLU A N 1
ATOM 666 C CA . GLU A 1 85 ? -10.856 6.235 19.023 1.00 62.66 85 GLU A CA 1
ATOM 667 C C . GLU A 1 85 ? -9.331 6.078 18.937 1.00 62.66 85 GLU A C 1
ATOM 669 O O . GLU A 1 85 ? -8.683 6.683 18.080 1.00 62.66 85 GLU A O 1
ATOM 674 N N . SER A 1 86 ? -8.758 5.214 19.775 1.00 59.84 86 SER A N 1
ATOM 675 C CA . SER A 1 86 ? -7.326 4.913 19.823 1.00 59.84 86 SER A CA 1
ATOM 676 C C . SER A 1 86 ? -6.817 4.275 18.527 1.00 59.84 86 SER A C 1
ATOM 678 O O . SER A 1 86 ? -5.778 4.690 18.016 1.00 59.84 86 SER A O 1
ATOM 680 N N . VAL A 1 87 ? -7.570 3.346 17.930 1.00 57.38 87 VAL A N 1
ATOM 681 C CA . VAL A 1 87 ? -7.193 2.697 16.659 1.00 57.38 87 VAL A CA 1
ATOM 682 C C . VAL A 1 87 ? -7.344 3.663 15.478 1.00 57.38 87 VAL A C 1
ATOM 684 O O . VAL A 1 87 ? -6.503 3.683 14.580 1.00 57.38 87 VAL A O 1
ATOM 687 N N . LYS A 1 88 ? -8.354 4.542 15.512 1.00 62.44 88 LYS A N 1
ATOM 688 C CA . LYS A 1 88 ? -8.535 5.629 14.530 1.00 62.44 88 LYS A CA 1
ATOM 689 C C . LYS A 1 88 ? -7.389 6.636 14.543 1.00 62.44 88 LYS A C 1
ATOM 691 O O . LYS A 1 88 ? -6.900 7.031 13.483 1.00 62.44 88 LYS A O 1
ATOM 696 N N . SER A 1 89 ? -6.985 7.065 15.736 1.00 60.47 89 SER A N 1
ATOM 697 C CA . SER A 1 89 ? -5.892 8.021 15.916 1.00 60.47 89 SER A CA 1
ATOM 698 C C . SER A 1 89 ? -4.558 7.415 15.484 1.00 60.47 89 SER A C 1
ATOM 700 O O . SER A 1 89 ? -3.833 8.026 14.698 1.00 60.47 89 SER A O 1
ATOM 702 N N . ALA A 1 90 ? -4.292 6.170 15.899 1.00 62.56 90 ALA A N 1
ATOM 703 C CA . ALA A 1 90 ? -3.120 5.423 15.470 1.00 62.56 90 ALA A CA 1
ATOM 704 C C . ALA A 1 90 ? -3.089 5.322 13.939 1.00 62.56 90 ALA A C 1
ATOM 706 O O . ALA A 1 90 ? -2.132 5.786 13.338 1.00 62.56 90 ALA A O 1
ATOM 707 N N . TYR A 1 91 ? -4.172 4.876 13.293 1.00 66.00 91 TYR A N 1
ATOM 708 C CA . TYR A 1 91 ? -4.279 4.790 11.831 1.00 66.00 91 TYR A CA 1
ATOM 709 C C . TYR A 1 91 ? -4.006 6.124 11.110 1.00 66.00 91 TYR A C 1
ATOM 711 O O . TYR A 1 91 ? -3.289 6.159 10.110 1.00 66.00 91 TYR A O 1
ATOM 719 N N . LYS A 1 92 ? -4.531 7.244 11.623 1.00 65.31 92 LYS A N 1
ATOM 720 C CA . LYS A 1 92 ? -4.353 8.574 11.015 1.00 65.31 92 LYS A CA 1
ATOM 721 C C . LYS A 1 92 ? -2.905 9.069 11.101 1.00 65.31 92 LYS A C 1
ATOM 723 O O . LYS A 1 92 ? -2.384 9.581 10.112 1.00 65.31 92 LYS A O 1
ATOM 728 N N . THR A 1 93 ? -2.271 8.906 12.260 1.00 63.72 93 THR A N 1
ATOM 729 C CA . THR A 1 93 ? -0.852 9.241 12.475 1.00 63.72 93 THR A CA 1
ATOM 730 C C . THR A 1 93 ? 0.042 8.358 11.613 1.00 63.72 93 THR A C 1
ATOM 732 O O . THR A 1 93 ? 0.966 8.827 10.957 1.00 63.72 93 THR A O 1
ATOM 735 N N . MET A 1 94 ? -0.305 7.080 11.553 1.00 62.97 94 MET A N 1
ATOM 736 C CA . MET A 1 94 ? 0.414 6.053 10.828 1.00 62.97 94 MET A CA 1
ATOM 737 C C . MET A 1 94 ? 0.368 6.244 9.310 1.00 62.97 94 MET A C 1
ATOM 739 O O . MET A 1 94 ? 1.389 6.143 8.635 1.00 62.97 94 MET A O 1
ATOM 743 N N . ARG A 1 95 ? -0.787 6.647 8.783 1.00 64.81 95 ARG A N 1
ATOM 744 C CA . ARG A 1 95 ? -0.949 7.066 7.390 1.00 64.81 95 ARG A CA 1
ATOM 745 C C . ARG A 1 95 ? -0.052 8.251 7.021 1.00 64.81 95 ARG A C 1
ATOM 747 O O . ARG A 1 95 ? 0.490 8.272 5.922 1.00 64.81 95 ARG A O 1
ATOM 754 N N . ASN A 1 96 ? 0.110 9.223 7.918 1.00 64.94 96 ASN A N 1
ATOM 755 C CA . ASN A 1 96 ? 0.968 10.375 7.647 1.00 64.94 96 ASN A CA 1
ATOM 756 C C . ASN A 1 96 ? 2.449 9.972 7.543 1.00 64.94 96 ASN A C 1
ATOM 758 O O . ASN A 1 96 ? 3.142 10.503 6.688 1.00 64.94 96 ASN A O 1
ATOM 762 N N . ILE A 1 97 ? 2.923 9.009 8.339 1.00 67.56 97 ILE A N 1
ATOM 763 C CA . ILE A 1 97 ? 4.327 8.550 8.309 1.00 67.56 97 ILE A CA 1
ATOM 764 C C . ILE A 1 97 ? 4.689 7.860 6.983 1.00 67.56 97 ILE A C 1
ATOM 766 O O . ILE A 1 97 ? 5.840 7.866 6.587 1.00 67.56 97 ILE A O 1
ATOM 770 N N . 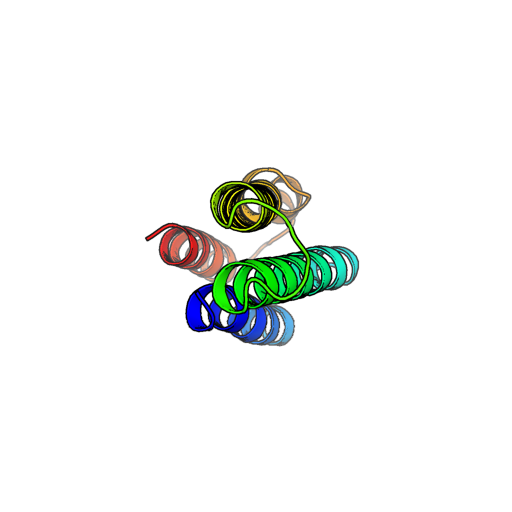VAL A 1 98 ? 3.724 7.281 6.266 1.00 61.94 98 VAL A N 1
ATOM 771 C CA . VAL A 1 98 ? 3.983 6.621 4.971 1.00 61.94 98 VAL A CA 1
ATOM 772 C C . VAL A 1 98 ? 4.216 7.627 3.832 1.00 61.94 98 VAL A C 1
ATOM 774 O O . VAL A 1 98 ? 4.785 7.281 2.797 1.00 61.94 98 VAL A O 1
ATOM 777 N N . VAL A 1 99 ? 3.759 8.868 4.009 1.00 67.00 99 VAL A N 1
ATOM 778 C CA . VAL A 1 99 ? 3.855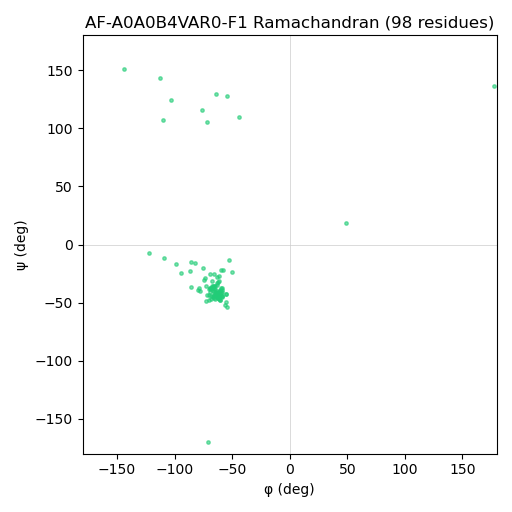 9.938 3.003 1.00 67.00 99 VAL A CA 1
ATOM 779 C C . VAL A 1 99 ? 5.099 10.813 3.207 1.00 67.00 99 VAL A C 1
ATOM 781 O O . VAL A 1 99 ? 5.553 11.428 2.243 1.00 67.00 99 VAL A O 1
ATOM 784 N N . PHE A 1 100 ? 5.625 10.874 4.435 1.00 56.09 100 PHE A N 1
ATOM 785 C CA . PHE A 1 100 ? 6.776 11.690 4.842 1.00 56.09 100 PHE A CA 1
ATOM 786 C C . PHE A 1 100 ? 8.052 10.856 4.955 1.00 56.09 100 PHE A C 1
ATOM 788 O O . PHE A 1 100 ? 9.110 11.374 4.537 1.00 56.09 100 PHE A O 1
#

Mean predicted aligned error: 9.63 Å

Organism: NCBI:txid358574

InterPro domains:
  IPR001425 Archaeal/bacterial/fungal rhodopsins [PF01036] (1-100)